Protein AF-A0A948TBZ5-F1 (afdb_monomer_lite)

Organism: NCBI:txid2838732

Structure (mmCIF, N/CA/C/O backbone):
data_AF-A0A948TBZ5-F1
#
_entry.id   AF-A0A948TBZ5-F1
#
loop_
_atom_site.group_PDB
_atom_site.id
_atom_site.type_symbol
_atom_site.label_atom_id
_atom_site.label_alt_id
_atom_site.label_comp_id
_atom_site.label_asym_id
_atom_site.label_entity_id
_atom_site.label_seq_id
_atom_site.pdbx_PDB_ins_code
_atom_site.Cartn_x
_atom_site.Cartn_y
_atom_site.Cartn_z
_atom_site.occupancy
_atom_site.B_iso_or_equiv
_atom_site.auth_seq_id
_atom_site.auth_comp_id
_atom_site.auth_asym_id
_atom_site.auth_atom_id
_atom_site.pdbx_PDB_model_num
ATOM 1 N N . MET A 1 1 ? 22.611 2.609 -27.532 1.00 35.56 1 MET A N 1
ATOM 2 C CA . MET A 1 1 ? 22.387 2.244 -26.119 1.00 35.56 1 MET A CA 1
ATOM 3 C C . MET A 1 1 ? 20.957 2.623 -25.789 1.00 35.56 1 MET A C 1
ATOM 5 O O . MET A 1 1 ? 20.649 3.806 -25.808 1.00 35.56 1 MET A O 1
ATOM 9 N N . ASN A 1 2 ? 20.072 1.636 -25.637 1.00 37.78 2 ASN A N 1
ATOM 10 C CA . ASN A 1 2 ? 18.669 1.884 -25.308 1.00 37.78 2 ASN A CA 1
ATOM 11 C C . ASN A 1 2 ? 18.583 2.283 -23.838 1.00 37.78 2 ASN A C 1
ATOM 13 O O . ASN A 1 2 ? 18.791 1.456 -22.955 1.00 37.78 2 ASN A O 1
ATOM 17 N N . THR A 1 3 ? 18.305 3.556 -23.584 1.00 36.47 3 THR A N 1
ATOM 18 C CA . THR A 1 3 ? 17.984 4.064 -22.253 1.00 36.47 3 THR A CA 1
ATOM 19 C C . THR A 1 3 ? 16.616 3.508 -21.877 1.00 36.47 3 THR A C 1
ATOM 21 O O . THR A 1 3 ? 15.584 4.072 -22.239 1.00 36.47 3 THR A O 1
ATOM 24 N N . GLN A 1 4 ? 16.597 2.344 -21.229 1.00 40.16 4 GLN A N 1
ATOM 25 C CA . GLN A 1 4 ? 15.375 1.774 -20.676 1.00 40.16 4 GLN A CA 1
ATOM 26 C C . GLN A 1 4 ? 14.861 2.773 -19.636 1.00 40.16 4 GLN A C 1
ATOM 28 O O . GLN A 1 4 ? 15.542 3.115 -18.669 1.00 40.16 4 GLN A O 1
ATOM 33 N N . LYS A 1 5 ? 13.724 3.382 -19.960 1.00 40.66 5 LYS A N 1
ATOM 34 C CA . LYS A 1 5 ? 13.213 4.600 -19.340 1.00 40.66 5 LYS A CA 1
ATOM 35 C C . LYS A 1 5 ? 12.660 4.245 -17.953 1.00 40.66 5 LYS A C 1
ATOM 37 O O . LYS A 1 5 ? 11.505 3.844 -17.840 1.00 40.66 5 LYS A O 1
ATOM 42 N N . VAL A 1 6 ? 13.486 4.394 -16.913 1.00 45.44 6 VAL A N 1
ATOM 43 C CA . VAL A 1 6 ? 13.139 4.257 -15.478 1.00 45.44 6 VAL A CA 1
ATOM 44 C C . VAL A 1 6 ? 12.248 5.428 -15.036 1.00 45.44 6 VAL A C 1
ATOM 46 O O . VAL A 1 6 ? 12.627 6.283 -14.247 1.00 45.44 6 VAL A O 1
ATOM 49 N N . VAL A 1 7 ? 11.075 5.539 -15.651 1.00 48.91 7 VAL A N 1
ATOM 50 C CA . VAL A 1 7 ? 10.060 6.560 -15.337 1.00 48.91 7 VAL A CA 1
ATOM 51 C C . VAL A 1 7 ? 8.706 5.891 -15.081 1.00 48.91 7 VAL A C 1
ATOM 53 O O . VAL A 1 7 ? 7.871 6.429 -14.371 1.00 48.91 7 VAL A O 1
ATOM 56 N N . TYR A 1 8 ? 8.503 4.668 -15.583 1.00 51.94 8 TYR A N 1
ATOM 57 C CA . TYR A 1 8 ? 7.171 4.074 -15.654 1.00 51.94 8 TYR A CA 1
ATOM 58 C C . TYR A 1 8 ? 6.595 3.619 -14.304 1.00 51.94 8 TYR A C 1
ATOM 60 O O . TYR A 1 8 ? 5.380 3.620 -14.175 1.00 51.94 8 TYR A O 1
ATOM 68 N N . TYR A 1 9 ? 7.406 3.246 -13.303 1.00 59.88 9 TYR A N 1
ATOM 69 C CA . TYR A 1 9 ? 6.888 2.685 -12.041 1.00 59.88 9 TYR A CA 1
ATOM 70 C C . TYR A 1 9 ? 6.582 3.720 -10.965 1.00 59.88 9 TYR A C 1
ATOM 72 O O . TYR A 1 9 ? 5.565 3.593 -10.287 1.00 59.88 9 TYR A O 1
ATOM 80 N N . LYS A 1 10 ? 7.398 4.770 -10.840 1.00 63.47 10 LYS A N 1
ATOM 81 C CA . LYS A 1 10 ? 7.172 5.826 -9.845 1.00 63.47 10 LYS A CA 1
ATOM 82 C C . LYS A 1 10 ? 5.811 6.498 -10.042 1.00 63.47 10 LYS A C 1
ATOM 84 O O . LYS A 1 10 ? 5.066 6.654 -9.080 1.00 63.47 10 LYS A O 1
ATOM 89 N N . ASP A 1 11 ? 5.451 6.766 -11.297 1.00 67.25 11 ASP A N 1
ATOM 90 C CA . ASP A 1 11 ? 4.146 7.321 -11.665 1.00 67.25 11 ASP A CA 1
ATOM 91 C C . ASP A 1 11 ? 2.991 6.382 -11.263 1.00 67.25 11 ASP A C 1
ATOM 93 O O . ASP A 1 11 ? 1.955 6.835 -10.784 1.00 67.25 11 ASP A O 1
ATOM 97 N N . LYS A 1 12 ? 3.159 5.057 -11.399 1.00 71.88 12 LYS A N 1
ATOM 98 C CA . LYS A 1 12 ? 2.126 4.074 -11.008 1.00 71.88 12 LYS A CA 1
ATOM 99 C C . LYS A 1 12 ? 1.998 3.938 -9.499 1.00 71.88 12 LYS A C 1
ATOM 101 O O . LYS A 1 12 ? 0.882 3.779 -9.009 1.00 71.88 12 LYS A O 1
ATOM 106 N N . THR A 1 13 ? 3.112 3.998 -8.776 1.00 75.88 13 THR A N 1
ATOM 107 C CA . THR A 1 13 ? 3.112 3.987 -7.312 1.00 75.88 13 THR A CA 1
ATOM 108 C C . THR A 1 13 ? 2.416 5.227 -6.763 1.00 75.88 13 THR A C 1
ATOM 110 O O . THR A 1 13 ? 1.651 5.110 -5.810 1.00 75.88 13 THR A O 1
ATOM 113 N N . GLU A 1 14 ? 2.609 6.391 -7.388 1.00 78.69 14 GLU A N 1
ATOM 114 C CA . GLU A 1 14 ? 1.903 7.612 -6.994 1.00 78.69 14 GLU A CA 1
ATOM 115 C C . GLU A 1 14 ? 0.397 7.510 -7.271 1.00 78.69 14 GLU A C 1
ATOM 117 O O . GLU A 1 14 ? -0.406 7.780 -6.385 1.00 78.69 14 GLU A O 1
ATOM 122 N N . ILE A 1 15 ? -0.006 6.988 -8.434 1.00 79.25 15 ILE A N 1
ATOM 123 C CA . ILE A 1 15 ? -1.426 6.727 -8.735 1.00 79.25 15 ILE A CA 1
ATOM 124 C C . ILE A 1 15 ? -2.050 5.758 -7.718 1.00 79.25 15 ILE A C 1
ATOM 126 O O . ILE A 1 15 ? -3.185 5.951 -7.276 1.00 79.25 15 ILE A O 1
ATOM 130 N N . LEU A 1 16 ? -1.327 4.696 -7.344 1.00 80.12 16 LEU A N 1
ATOM 131 C CA . LEU A 1 16 ? -1.782 3.753 -6.323 1.00 80.12 16 LEU A CA 1
ATOM 132 C C . LEU A 1 16 ? -1.938 4.454 -4.967 1.00 80.12 16 LEU A C 1
ATOM 134 O O . LEU A 1 16 ? -2.950 4.255 -4.297 1.00 80.12 16 LEU A O 1
ATOM 138 N N . ARG A 1 17 ? -0.970 5.294 -4.587 1.00 84.38 17 ARG A N 1
ATOM 139 C CA . ARG A 1 17 ? -1.002 6.090 -3.355 1.00 84.38 17 ARG A CA 1
ATOM 140 C C . ARG A 1 17 ? -2.218 7.015 -3.317 1.00 84.38 17 ARG A C 1
ATOM 142 O O . ARG A 1 17 ? -2.978 6.964 -2.355 1.00 84.38 17 ARG A O 1
ATOM 149 N N . GLU A 1 18 ? -2.437 7.801 -4.369 1.00 85.81 18 GLU A N 1
ATOM 150 C CA . GLU A 1 18 ? -3.586 8.707 -4.488 1.00 85.81 18 GLU A CA 1
ATOM 151 C C . GLU A 1 18 ? -4.916 7.954 -4.368 1.00 85.81 18 GLU A C 1
ATOM 153 O O . GLU A 1 18 ? -5.813 8.378 -3.637 1.00 85.81 18 GLU A O 1
ATOM 158 N N . ARG A 1 19 ? -5.040 6.796 -5.032 1.00 83.69 19 ARG A N 1
ATOM 159 C CA . ARG A 1 19 ? -6.248 5.964 -4.938 1.00 83.69 19 ARG A CA 1
ATOM 160 C C . ARG A 1 19 ? -6.469 5.427 -3.535 1.00 83.69 19 ARG A C 1
ATOM 162 O O . ARG A 1 19 ? -7.586 5.536 -3.032 1.00 83.69 19 ARG A O 1
ATOM 169 N N . ILE A 1 20 ? -5.431 4.896 -2.893 1.00 84.88 20 ILE A N 1
ATOM 170 C CA . ILE A 1 20 ? -5.521 4.409 -1.513 1.00 84.88 20 ILE A CA 1
ATOM 171 C C . ILE A 1 20 ? -5.997 5.534 -0.596 1.00 84.88 20 ILE A C 1
ATOM 173 O O . ILE A 1 20 ? -6.960 5.330 0.133 1.00 84.88 20 ILE A O 1
ATOM 177 N N . PHE A 1 21 ? -5.409 6.728 -0.687 1.00 86.06 21 PHE A N 1
ATOM 178 C CA . PHE A 1 21 ? -5.798 7.871 0.145 1.00 86.06 21 PHE A CA 1
ATOM 179 C C . PHE A 1 21 ? -7.187 8.433 -0.176 1.00 86.06 21 PHE A C 1
ATOM 181 O O . PHE A 1 21 ? -7.815 9.046 0.685 1.00 86.06 21 PHE A O 1
ATOM 188 N N . SER A 1 22 ? -7.701 8.214 -1.388 1.00 87.94 22 SER A N 1
ATOM 189 C CA . SER A 1 22 ? -9.079 8.584 -1.732 1.00 87.94 22 SER A CA 1
ATOM 190 C C . SER A 1 22 ? -10.133 7.653 -1.118 1.00 87.94 22 SER A C 1
ATOM 192 O O . SER A 1 22 ? -11.270 8.073 -0.910 1.00 87.94 22 SER A O 1
ATOM 194 N N . ILE A 1 23 ? -9.766 6.398 -0.835 1.00 86.50 23 ILE A N 1
ATOM 195 C CA . ILE A 1 23 ? -10.685 5.353 -0.357 1.00 86.50 23 ILE A CA 1
ATOM 196 C C . ILE A 1 23 ? -10.529 5.128 1.152 1.00 86.50 23 ILE A C 1
ATOM 198 O O . ILE A 1 23 ? -11.516 4.916 1.857 1.00 86.50 23 ILE A O 1
ATOM 202 N N . TYR A 1 24 ? -9.295 5.173 1.647 1.00 88.12 24 TYR A N 1
ATOM 203 C CA . TYR A 1 24 ? -8.919 4.821 3.009 1.00 88.12 24 TYR A CA 1
ATOM 204 C C . TYR A 1 24 ? -8.299 6.018 3.718 1.00 88.12 24 TYR A C 1
ATOM 206 O O . TYR A 1 24 ? -7.557 6.804 3.130 1.00 88.12 24 TYR A O 1
ATOM 214 N N . SER A 1 25 ? -8.571 6.139 5.017 1.00 89.25 25 SER A N 1
ATOM 215 C CA . SER A 1 25 ? -7.856 7.112 5.835 1.00 89.25 25 SER A CA 1
ATOM 216 C C . SER A 1 25 ? -6.393 6.682 5.994 1.00 89.25 25 SER A C 1
ATOM 218 O O . SER A 1 25 ? -6.106 5.489 6.105 1.00 89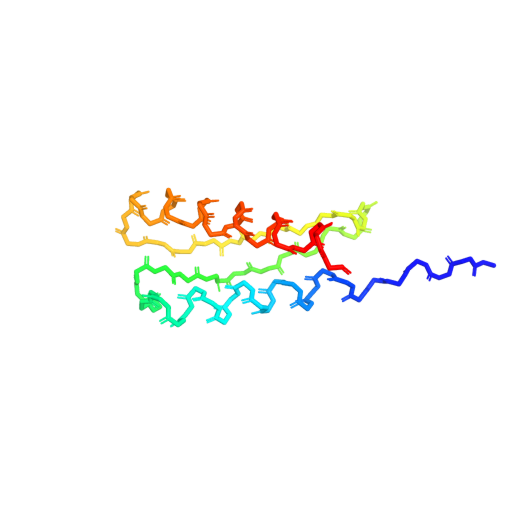.25 25 SER A O 1
ATOM 220 N N . GLU A 1 26 ? -5.463 7.637 6.091 1.00 85.75 26 GLU A N 1
ATOM 221 C CA . GLU A 1 26 ? -4.036 7.330 6.314 1.00 85.75 26 GLU A CA 1
ATOM 222 C C . GLU A 1 26 ? -3.781 6.515 7.595 1.00 85.75 26 GLU A C 1
ATOM 224 O O . GLU A 1 26 ? -2.772 5.816 7.704 1.00 85.75 26 GLU A O 1
ATOM 229 N N . LYS A 1 27 ? -4.698 6.595 8.571 1.00 86.88 27 LYS A N 1
ATOM 230 C CA . LYS A 1 27 ? -4.639 5.811 9.811 1.00 86.88 27 LYS A CA 1
ATOM 231 C C . LYS A 1 27 ? -4.974 4.338 9.590 1.00 86.88 27 LYS A C 1
ATOM 233 O O . LYS A 1 27 ? -4.512 3.500 10.361 1.00 86.88 27 LYS A O 1
ATOM 238 N N . ASP A 1 28 ? -5.787 4.037 8.583 1.00 90.56 28 ASP A N 1
ATOM 239 C CA . ASP A 1 28 ? -6.230 2.679 8.282 1.00 90.56 28 ASP A CA 1
ATOM 240 C C . ASP A 1 28 ? -5.297 1.971 7.314 1.00 90.56 28 ASP A C 1
ATOM 242 O O . ASP A 1 28 ? -5.011 0.786 7.499 1.00 90.56 28 ASP A O 1
ATOM 246 N N . LEU A 1 29 ? -4.813 2.695 6.304 1.00 90.88 29 LEU A N 1
ATOM 247 C CA . LEU A 1 29 ? -3.917 2.164 5.291 1.00 90.88 29 LEU A CA 1
ATOM 248 C C . LEU A 1 29 ? -3.053 3.286 4.708 1.00 90.88 29 LEU A C 1
ATOM 250 O O . LEU A 1 29 ? -3.567 4.238 4.122 1.00 90.88 29 LEU A O 1
ATOM 254 N N . SER A 1 30 ? -1.734 3.162 4.832 1.00 89.00 30 SER A N 1
ATOM 255 C CA . SER A 1 30 ? -0.792 4.128 4.267 1.00 89.00 30 SER A CA 1
ATOM 256 C C . SER A 1 30 ? 0.489 3.475 3.756 1.00 89.00 30 SER A C 1
ATOM 258 O O . SER A 1 30 ? 1.006 2.515 4.327 1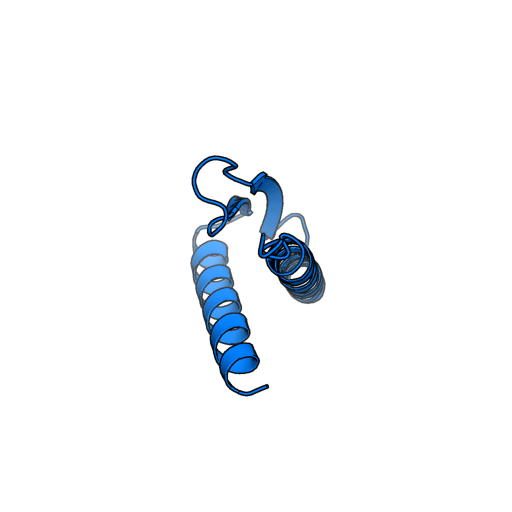.00 89.00 30 SER A O 1
ATOM 260 N N . ILE A 1 31 ? 1.008 4.011 2.649 1.00 87.75 31 ILE A N 1
ATOM 261 C CA . ILE A 1 31 ? 2.330 3.659 2.124 1.00 87.75 31 ILE A CA 1
ATOM 262 C C . ILE A 1 31 ? 3.353 4.533 2.847 1.00 87.75 31 ILE A C 1
ATOM 264 O O . ILE A 1 31 ? 3.405 5.737 2.595 1.00 87.75 31 ILE A O 1
ATOM 268 N N . ILE A 1 32 ? 4.162 3.936 3.721 1.00 89.56 32 ILE A N 1
ATOM 269 C CA . ILE A 1 32 ? 5.140 4.665 4.544 1.00 89.56 32 ILE A CA 1
ATOM 270 C C . ILE A 1 32 ? 6.538 4.704 3.926 1.00 89.56 32 ILE A C 1
ATOM 272 O O . ILE A 1 32 ? 7.319 5.589 4.260 1.00 89.56 32 ILE A O 1
ATOM 276 N N . ASP A 1 33 ? 6.850 3.774 3.020 1.00 87.19 33 ASP A N 1
ATOM 277 C CA . ASP A 1 33 ? 8.120 3.756 2.296 1.00 87.19 33 ASP A CA 1
ATOM 278 C C . ASP A 1 33 ? 7.979 3.102 0.915 1.00 87.19 33 ASP A C 1
ATOM 280 O O . ASP A 1 33 ? 7.120 2.239 0.702 1.00 87.19 33 ASP A O 1
ATOM 284 N N . VAL A 1 34 ? 8.825 3.539 -0.017 1.00 83.31 34 VAL A N 1
ATOM 285 C CA . VAL A 1 34 ? 8.926 3.025 -1.384 1.00 83.31 34 VAL A CA 1
ATOM 286 C C . VAL A 1 34 ? 10.404 2.861 -1.704 1.00 83.31 34 VAL A C 1
ATOM 288 O O . VAL A 1 34 ? 11.110 3.849 -1.892 1.00 83.31 34 VAL A O 1
ATOM 291 N N . THR A 1 35 ? 10.858 1.615 -1.780 1.00 83.06 35 THR A N 1
ATOM 292 C CA . THR A 1 35 ? 12.240 1.285 -2.127 1.00 83.06 35 THR A CA 1
ATOM 293 C C . THR A 1 35 ? 12.295 0.747 -3.556 1.00 83.06 35 THR A C 1
ATOM 295 O O . THR A 1 35 ? 11.719 -0.302 -3.854 1.00 83.06 35 THR A O 1
ATOM 298 N N . ASP A 1 36 ? 13.008 1.459 -4.428 1.00 75.44 36 ASP A N 1
ATOM 299 C CA . ASP A 1 36 ? 13.390 0.980 -5.758 1.00 75.44 36 ASP A CA 1
ATOM 300 C C . ASP A 1 36 ? 14.628 0.083 -5.615 1.00 75.44 36 ASP A C 1
ATOM 302 O O . ASP A 1 36 ? 15.619 0.479 -4.998 1.00 75.44 36 ASP A O 1
ATOM 306 N N . TYR A 1 37 ? 14.586 -1.133 -6.156 1.00 67.38 37 TYR A N 1
ATOM 307 C CA . TYR A 1 37 ? 15.745 -2.025 -6.126 1.00 67.38 37 TYR A CA 1
ATOM 308 C C . TYR A 1 37 ? 16.563 -1.829 -7.403 1.00 67.38 37 TYR A C 1
ATOM 310 O O . TYR A 1 37 ? 16.160 -2.216 -8.497 1.00 67.38 37 TYR A O 1
ATOM 318 N N . ASP A 1 38 ? 17.712 -1.174 -7.258 1.00 59.97 38 ASP A N 1
ATOM 319 C CA . ASP A 1 38 ? 18.507 -0.663 -8.384 1.00 59.97 38 ASP A CA 1
ATOM 320 C C . ASP A 1 38 ? 19.183 -1.768 -9.224 1.00 59.97 38 ASP A C 1
ATOM 322 O O . ASP A 1 38 ? 19.482 -1.560 -10.404 1.00 59.97 38 ASP A O 1
ATOM 326 N N . ASP A 1 39 ? 19.394 -2.952 -8.636 1.00 58.53 39 ASP A N 1
ATOM 327 C CA . ASP A 1 39 ? 20.086 -4.075 -9.285 1.00 58.53 39 ASP A CA 1
ATOM 328 C C . ASP A 1 39 ? 19.214 -4.815 -10.315 1.00 58.53 39 ASP A C 1
ATOM 330 O O . ASP A 1 39 ? 19.739 -5.415 -11.250 1.00 58.53 39 ASP A O 1
ATOM 334 N N . ASP A 1 40 ? 17.890 -4.711 -10.194 1.00 54.88 40 ASP A N 1
ATOM 335 C CA . ASP A 1 40 ? 16.900 -5.319 -11.086 1.00 54.88 40 ASP A CA 1
ATOM 336 C C . ASP A 1 40 ? 15.755 -4.306 -11.225 1.00 54.88 40 ASP A C 1
ATOM 338 O O . ASP A 1 40 ? 14.787 -4.298 -10.465 1.00 54.88 40 ASP A O 1
ATOM 342 N N . LYS A 1 41 ? 15.899 -3.397 -12.196 1.00 57.56 41 LYS A N 1
ATOM 343 C CA . LYS A 1 41 ? 15.084 -2.180 -12.427 1.00 57.56 41 LYS A CA 1
ATOM 344 C C . LYS A 1 41 ? 13.588 -2.406 -12.707 1.00 57.56 41 LYS A C 1
ATOM 346 O O . LYS A 1 41 ? 12.900 -1.493 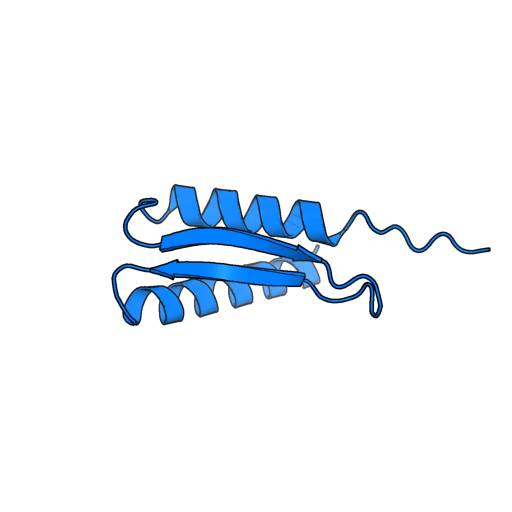-13.166 1.00 57.56 41 LYS A O 1
ATOM 351 N N . ASP A 1 42 ? 13.095 -3.607 -12.446 1.00 63.66 42 ASP A N 1
ATOM 352 C CA . ASP A 1 42 ? 11.750 -4.072 -12.750 1.00 63.66 42 ASP A CA 1
ATOM 353 C C . ASP A 1 42 ? 10.887 -4.295 -11.498 1.00 63.66 42 ASP A C 1
ATOM 355 O O . ASP A 1 42 ? 9.730 -4.704 -11.632 1.00 63.66 42 ASP A O 1
ATOM 359 N N . PHE A 1 43 ? 11.389 -4.009 -10.287 1.00 69.19 43 PHE A N 1
ATOM 360 C CA . PHE A 1 43 ? 10.584 -4.138 -9.072 1.00 69.19 43 PHE A CA 1
ATOM 361 C C . PHE A 1 43 ? 10.731 -2.989 -8.072 1.00 69.19 43 PHE A C 1
ATOM 363 O O . PHE A 1 43 ? 11.788 -2.388 -7.896 1.00 69.19 43 PHE A O 1
ATOM 370 N N . VAL A 1 44 ? 9.618 -2.723 -7.387 1.00 75.31 44 VAL A N 1
ATOM 371 C CA . VAL A 1 44 ? 9.493 -1.726 -6.322 1.00 75.31 44 VAL A CA 1
ATOM 372 C C . VAL A 1 44 ? 8.932 -2.420 -5.090 1.00 75.31 44 VAL A C 1
ATOM 374 O O . VAL A 1 44 ? 7.967 -3.183 -5.186 1.00 75.31 44 VAL A O 1
ATOM 377 N N . ILE A 1 45 ? 9.524 -2.150 -3.931 1.00 81.44 45 ILE A N 1
ATOM 378 C CA . ILE A 1 45 ? 9.038 -2.624 -2.637 1.00 81.44 45 ILE A CA 1
ATOM 379 C C . ILE A 1 45 ? 8.275 -1.485 -1.966 1.00 81.44 45 ILE A C 1
ATOM 381 O O . ILE A 1 45 ? 8.804 -0.391 -1.786 1.00 81.44 45 ILE A O 1
ATOM 385 N N . LEU A 1 46 ? 7.029 -1.756 -1.577 1.00 85.12 46 LEU A N 1
ATOM 386 C CA . LEU A 1 46 ? 6.203 -0.830 -0.808 1.00 85.12 46 LEU A CA 1
ATOM 387 C C . LEU A 1 46 ? 6.121 -1.312 0.638 1.00 85.12 46 LEU A C 1
ATOM 389 O O . LEU A 1 46 ? 5.707 -2.445 0.88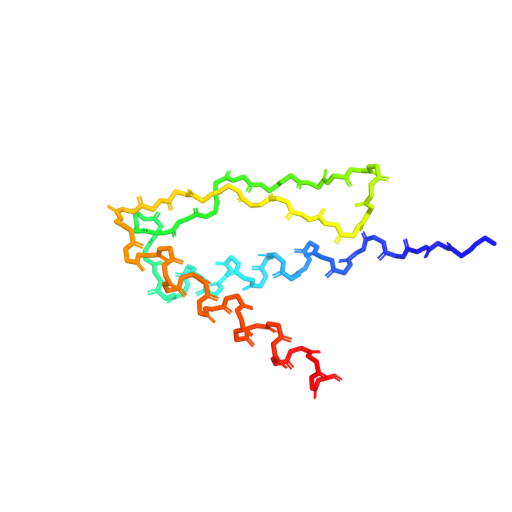9 1.00 85.12 46 LEU A O 1
ATOM 393 N N . THR A 1 47 ? 6.455 -0.439 1.583 1.00 89.19 47 THR A N 1
ATOM 394 C CA . THR A 1 47 ? 6.191 -0.689 3.002 1.00 89.19 47 THR A CA 1
ATOM 395 C C . THR A 1 47 ? 4.863 -0.051 3.374 1.00 89.19 47 THR A C 1
ATOM 397 O O . THR A 1 47 ? 4.659 1.149 3.176 1.00 89.19 47 THR A O 1
ATOM 400 N N . ILE A 1 48 ? 3.960 -0.860 3.923 1.00 89.94 48 ILE A N 1
ATOM 401 C CA . ILE A 1 48 ? 2.582 -0.470 4.215 1.00 89.94 48 ILE A CA 1
ATOM 402 C C . ILE A 1 48 ? 2.336 -0.517 5.720 1.00 89.94 48 ILE A C 1
ATOM 404 O O . ILE A 1 48 ? 2.580 -1.541 6.361 1.00 89.94 48 ILE A O 1
ATOM 408 N N . GLN A 1 49 ? 1.796 0.568 6.268 1.00 92.06 49 GLN A N 1
ATOM 409 C CA . GLN A 1 49 ? 1.190 0.583 7.593 1.00 92.06 49 GLN A CA 1
ATOM 410 C C . GLN A 1 49 ? -0.318 0.364 7.459 1.00 92.06 49 GLN A C 1
ATOM 412 O O . GLN A 1 49 ? -0.967 0.961 6.602 1.00 92.06 49 GLN A O 1
ATOM 417 N N . TYR A 1 50 ? -0.877 -0.500 8.305 1.00 94.56 50 TYR A N 1
ATOM 418 C CA . TYR A 1 50 ? -2.294 -0.848 8.270 1.00 94.56 50 TYR A CA 1
ATOM 419 C C . TYR A 1 50 ? -2.862 -1.042 9.678 1.00 94.56 50 TYR A C 1
ATOM 421 O O . TYR A 1 50 ? -2.170 -1.527 10.575 1.00 94.56 50 TYR A O 1
ATOM 429 N N . SER A 1 51 ? -4.131 -0.679 9.875 1.00 94.44 51 SER A N 1
ATOM 430 C CA . SER A 1 51 ? -4.810 -0.789 11.176 1.00 94.44 51 SER A CA 1
ATOM 431 C C . SER A 1 51 ? -5.326 -2.199 11.475 1.00 94.44 51 SER A C 1
ATOM 433 O O . SER A 1 51 ? -5.479 -2.572 12.638 1.00 94.44 51 SER A O 1
ATOM 435 N N . SER A 1 52 ? -5.586 -3.003 10.439 1.00 94.25 52 SER A N 1
ATOM 436 C CA . SER A 1 52 ? -6.066 -4.381 10.576 1.00 94.25 52 SER A CA 1
ATOM 437 C C . SER A 1 52 ? -5.697 -5.251 9.364 1.00 94.25 52 SER A C 1
ATOM 439 O O . SER A 1 52 ? -5.510 -4.716 8.269 1.00 94.25 52 SER A O 1
ATOM 441 N N . PRO A 1 53 ? -5.631 -6.590 9.512 1.00 92.19 53 PRO A N 1
ATOM 442 C CA . PRO A 1 53 ? -5.341 -7.497 8.396 1.00 92.19 53 PRO A CA 1
ATOM 443 C C . PRO A 1 53 ? -6.318 -7.398 7.210 1.00 92.19 53 PRO A C 1
ATOM 445 O O . PRO A 1 53 ? -5.911 -7.649 6.080 1.00 92.19 53 PRO A O 1
ATOM 448 N N . ASP A 1 54 ? -7.575 -6.995 7.437 1.00 91.44 54 ASP A N 1
ATOM 449 C CA . ASP A 1 54 ? -8.569 -6.769 6.369 1.00 91.44 54 ASP A CA 1
ATOM 450 C C . ASP A 1 54 ? -8.091 -5.717 5.354 1.00 91.44 54 ASP A C 1
ATOM 452 O O . ASP A 1 54 ? -8.298 -5.856 4.150 1.00 91.44 54 ASP A O 1
ATOM 456 N N . MET A 1 55 ? -7.360 -4.700 5.819 1.00 90.69 55 MET A N 1
ATOM 457 C CA . MET A 1 55 ? -6.840 -3.637 4.956 1.00 90.69 55 MET A CA 1
ATOM 458 C C . MET A 1 55 ? -5.797 -4.151 3.960 1.00 90.69 55 MET A C 1
ATOM 460 O O . MET A 1 55 ? -5.723 -3.650 2.840 1.00 90.69 55 MET A O 1
ATOM 464 N N . LEU A 1 56 ? -5.028 -5.185 4.320 1.00 89.00 56 LEU A N 1
ATOM 465 C CA . LEU A 1 56 ? -4.088 -5.818 3.390 1.00 89.00 56 LEU A CA 1
ATOM 466 C C . LEU A 1 56 ? -4.807 -6.596 2.284 1.00 89.00 56 LEU A C 1
ATOM 468 O O . LEU A 1 56 ? -4.342 -6.595 1.145 1.00 89.00 56 LEU A O 1
ATOM 472 N N . ILE A 1 57 ? -5.937 -7.234 2.603 1.00 89.19 57 ILE A N 1
ATOM 473 C CA . ILE A 1 57 ? -6.756 -7.944 1.611 1.00 89.19 57 ILE A CA 1
ATOM 474 C C . ILE A 1 57 ? -7.286 -6.938 0.587 1.00 89.19 57 ILE A C 1
ATOM 476 O O . ILE A 1 57 ? -7.061 -7.101 -0.611 1.00 89.19 57 ILE A O 1
ATOM 480 N N . ARG A 1 58 ? -7.892 -5.849 1.070 1.00 87.31 58 ARG A N 1
ATOM 481 C CA . ARG A 1 58 ? -8.415 -4.763 0.229 1.00 87.31 58 ARG A CA 1
ATOM 482 C C . ARG A 1 58 ? -7.339 -4.098 -0.626 1.00 87.31 58 ARG A C 1
ATOM 484 O O . ARG A 1 58 ? -7.559 -3.830 -1.803 1.00 87.31 58 ARG A O 1
ATOM 491 N N . LEU A 1 59 ? -6.155 -3.864 -0.057 1.00 87.50 59 LEU A N 1
ATOM 492 C CA . LEU A 1 59 ? -5.011 -3.355 -0.812 1.00 87.50 59 LEU A CA 1
ATOM 493 C C . LEU A 1 59 ? -4.628 -4.307 -1.954 1.00 87.50 59 LEU A C 1
ATOM 495 O O . LEU A 1 59 ? -4.350 -3.860 -3.066 1.00 87.50 59 LEU A O 1
ATOM 499 N N . GLY A 1 60 ? -4.624 -5.615 -1.691 1.00 86.38 60 GLY A N 1
ATOM 500 C CA . GLY A 1 60 ? -4.370 -6.630 -2.710 1.00 86.38 60 GLY A CA 1
ATOM 501 C C . GLY A 1 60 ? -5.365 -6.560 -3.874 1.00 86.38 60 GLY A C 1
ATOM 502 O O . GLY A 1 60 ? -4.949 -6.621 -5.033 1.00 86.38 60 GLY A O 1
ATOM 503 N N . GLU A 1 61 ? -6.654 -6.375 -3.579 1.00 84.25 61 GLU A N 1
ATOM 504 C CA . GLU A 1 61 ? -7.707 -6.193 -4.588 1.00 84.25 61 GLU A CA 1
ATOM 505 C C . GLU A 1 61 ? -7.486 -4.920 -5.426 1.00 84.25 61 GLU A C 1
ATOM 507 O O . GLU A 1 61 ? -7.538 -4.979 -6.657 1.00 84.25 61 GLU A O 1
ATOM 512 N N . GLU A 1 62 ? -7.142 -3.790 -4.794 1.00 81.69 62 GLU A N 1
ATOM 513 C CA . GLU A 1 62 ? -6.830 -2.539 -5.506 1.00 81.69 62 GLU A CA 1
ATOM 514 C C . GLU A 1 62 ? -5.609 -2.684 -6.427 1.00 81.69 62 GLU A C 1
ATOM 516 O O . GLU A 1 62 ? -5.638 -2.244 -7.580 1.00 81.69 62 GLU A O 1
ATOM 521 N N . ILE A 1 63 ? -4.543 -3.350 -5.966 1.00 81.75 63 ILE A N 1
ATOM 522 C CA . ILE A 1 63 ? -3.349 -3.605 -6.787 1.00 81.75 63 ILE A CA 1
ATOM 523 C C . ILE A 1 63 ? -3.712 -4.449 -8.018 1.00 81.75 63 ILE A C 1
ATOM 525 O O . ILE A 1 63 ? -3.268 -4.143 -9.131 1.00 81.75 63 ILE A O 1
ATOM 529 N N . GLN A 1 64 ? -4.526 -5.496 -7.854 1.00 76.12 64 GLN A N 1
ATOM 530 C CA . GLN A 1 64 ? -4.987 -6.318 -8.979 1.00 76.12 64 GLN A CA 1
ATOM 531 C C . GLN A 1 64 ? -5.839 -5.515 -9.967 1.00 76.12 64 GLN A C 1
ATOM 533 O O . GLN A 1 64 ? -5.650 -5.634 -11.184 1.00 76.12 64 GLN A O 1
ATOM 538 N N . TYR A 1 65 ? -6.734 -4.666 -9.460 1.00 73.38 65 TYR A N 1
ATOM 539 C CA . TYR A 1 65 ? -7.563 -3.799 -10.290 1.00 73.38 65 TYR A CA 1
ATOM 540 C C . TYR A 1 65 ? -6.705 -2.855 -11.143 1.00 73.38 65 TYR A C 1
ATOM 542 O O . TYR A 1 65 ? -6.871 -2.801 -12.364 1.00 73.38 65 TYR A O 1
ATOM 550 N N . VAL A 1 66 ? -5.742 -2.157 -10.527 1.00 70.12 66 VAL A N 1
ATOM 551 C CA . VAL A 1 66 ? -4.837 -1.227 -11.227 1.00 70.12 66 VAL A CA 1
ATOM 552 C C . VAL A 1 66 ? -4.026 -1.947 -12.307 1.00 70.12 66 VAL A C 1
ATOM 554 O O . VAL A 1 66 ? -3.908 -1.434 -13.421 1.00 70.12 66 VAL A O 1
ATOM 557 N N . ARG A 1 67 ? -3.509 -3.153 -12.025 1.00 68.19 67 ARG A N 1
ATOM 558 C CA . ARG A 1 67 ? -2.768 -3.955 -13.017 1.00 68.19 67 ARG A CA 1
ATOM 559 C C . ARG A 1 67 ? -3.621 -4.315 -14.231 1.00 68.19 67 ARG A C 1
ATOM 561 O O . ARG A 1 67 ? -3.144 -4.198 -15.356 1.00 68.19 67 ARG A O 1
ATOM 568 N N . THR A 1 68 ? -4.866 -4.725 -14.005 1.00 69.19 68 THR A N 1
ATOM 569 C CA . THR A 1 68 ? -5.770 -5.166 -15.077 1.00 69.19 68 THR A CA 1
ATOM 570 C C . THR A 1 68 ? -6.179 -3.995 -15.969 1.00 69.19 68 THR A C 1
ATOM 572 O O . THR A 1 68 ? -6.123 -4.094 -17.191 1.00 69.19 68 THR A O 1
ATOM 575 N N . TYR A 1 69 ? -6.520 -2.848 -15.376 1.00 63.19 69 TYR A N 1
ATOM 576 C CA . TYR A 1 69 ? -6.930 -1.664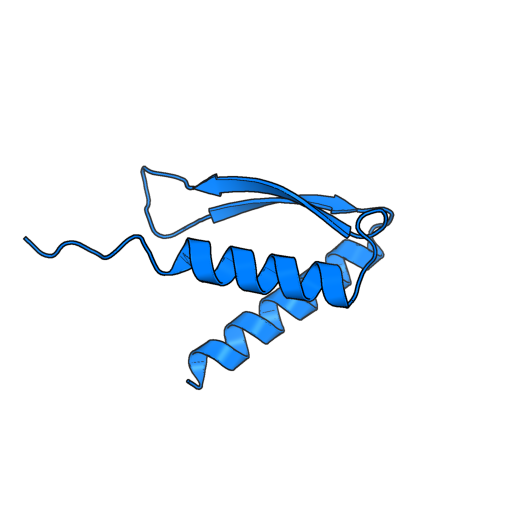 -16.138 1.00 63.19 69 TYR A CA 1
ATOM 577 C C . TYR A 1 69 ? -5.807 -1.110 -17.028 1.00 63.19 69 TYR A C 1
ATOM 579 O O . TYR A 1 69 ? -6.071 -0.634 -18.129 1.00 63.19 69 TYR A O 1
ATOM 587 N N . TYR A 1 70 ? -4.550 -1.210 -16.584 1.00 58.31 70 TYR A N 1
ATOM 588 C CA . TYR A 1 70 ? -3.397 -0.756 -17.366 1.00 58.31 70 TYR A CA 1
ATOM 589 C C . TYR A 1 70 ? -2.931 -1.727 -18.453 1.00 58.31 70 TYR A C 1
ATOM 591 O O . TYR A 1 70 ? -2.185 -1.304 -19.326 1.00 58.31 70 TYR A O 1
ATOM 599 N N . GLN A 1 71 ? -3.356 -2.992 -18.444 1.00 55.28 71 GLN A N 1
ATOM 600 C CA . GLN A 1 71 ? -3.118 -3.895 -19.579 1.00 55.28 71 GLN A CA 1
ATOM 601 C C . GLN A 1 71 ? -4.051 -3.612 -20.769 1.00 55.28 71 GLN A C 1
ATOM 603 O O . GLN A 1 71 ? -3.796 -4.096 -21.870 1.00 55.28 71 GLN A O 1
ATOM 608 N N . HIS A 1 72 ? -5.129 -2.854 -20.553 1.00 48.38 72 HIS A N 1
ATOM 609 C CA . HIS A 1 72 ? -6.158 -2.564 -21.555 1.00 48.38 72 HIS A CA 1
ATOM 610 C C . HIS A 1 72 ? -6.130 -1.119 -22.089 1.00 48.38 72 HIS A C 1
ATOM 612 O O . HIS A 1 72 ? -7.033 -0.738 -22.835 1.00 48.38 72 HIS A O 1
ATOM 618 N N . LEU A 1 73 ? -5.107 -0.337 -21.728 1.00 44.62 73 LEU A N 1
ATOM 619 C CA . LEU A 1 73 ? -4.800 1.000 -22.257 1.00 44.62 73 LEU A CA 1
ATOM 620 C C . LEU A 1 73 ? -3.507 0.949 -23.073 1.00 44.62 73 L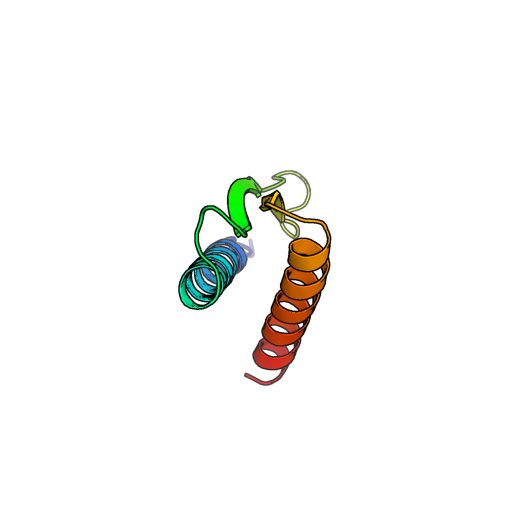EU A C 1
ATOM 622 O O . LEU A 1 73 ? -3.458 1.633 -24.118 1.00 44.62 73 LEU A O 1
#

Foldseek 3Di:
DDPPDLPPVVVLVVVLQVVCVVVDPCAAKHFPDWDQDPVDRPDIDTDMDHPDPVVVVVSVVSVVVSVVVVVVD

Sequence (73 aa):
MNTQKVVYYKDKTEILRERIFSIYSEKDLSIIDVTDYDDDKDFVILTIQYSSPDMLIRLGEEIQYVRTYYQHL

Radius of gyration: 13.65 Å; chains: 1; bounding box: 33×17×37 Å

Secondary structure (DSSP, 8-state):
-----TTHHHHHHHHHHHHHHHHS-TTTEEEEEEEE-TTSTT-EEEEEEESSHHHHHHHHHHHHHHHHHHH--

pLDDT: mean 74.73, std 16.53, range [35.56, 94.56]